Protein AF-G5LKW5-F1 (afdb_monomer_lite)

Foldseek 3Di:
DDDDDDDDDDPPDDDCCCVVPVPVVVVVVVVVVVVVD

Structure (mmCIF, N/CA/C/O backbone):
data_AF-G5LKW5-F1
#
_entry.id   AF-G5LKW5-F1
#
loop_
_atom_site.group_PDB
_atom_site.id
_atom_site.type_symbol
_atom_site.label_atom_id
_atom_site.label_alt_id
_atom_site.label_comp_id
_atom_site.label_asym_id
_atom_site.label_entity_id
_atom_site.label_seq_id
_atom_site.pdbx_PDB_ins_code
_atom_site.Cartn_x
_atom_site.Cartn_y
_atom_site.Cartn_z
_atom_site.occupancy
_atom_site.B_iso_or_equiv
_atom_site.auth_seq_id
_atom_site.auth_comp_i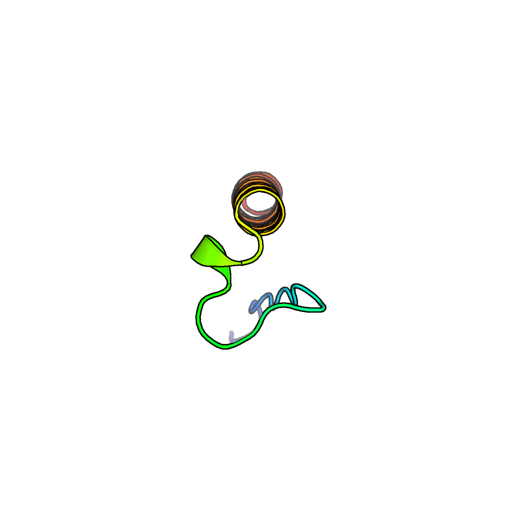d
_atom_site.auth_asym_id
_atom_site.auth_atom_id
_atom_site.pdbx_PDB_model_num
ATOM 1 N N . HIS A 1 1 ? -17.770 -13.093 16.971 1.00 51.75 1 HIS A N 1
ATOM 2 C CA . HIS A 1 1 ? -17.880 -11.763 16.343 1.00 51.75 1 HIS A CA 1
ATOM 3 C C . HIS A 1 1 ? -16.610 -11.511 15.538 1.00 51.75 1 HIS A C 1
ATOM 5 O O . HIS A 1 1 ? -15.680 -10.879 16.010 1.00 51.75 1 HIS A O 1
ATOM 11 N N . TRP A 1 2 ? -16.535 -12.106 14.352 1.00 61.97 2 TRP A N 1
ATOM 12 C CA . TRP A 1 2 ? -15.431 -11.948 13.407 1.00 61.97 2 TRP A CA 1
ATOM 13 C C . TRP A 1 2 ? -16.099 -11.474 12.138 1.00 61.97 2 TRP A C 1
ATOM 15 O O . TRP A 1 2 ? -16.910 -12.247 11.659 1.00 61.97 2 TRP A O 1
ATOM 25 N N . LEU A 1 3 ? -15.882 -10.236 11.682 1.00 70.25 3 LEU A N 1
ATOM 26 C CA . LEU A 1 3 ? -16.218 -9.769 10.322 1.00 70.25 3 LEU A CA 1
ATOM 27 C C . LEU A 1 3 ? -15.987 -8.253 10.230 1.00 70.25 3 LEU A C 1
ATOM 29 O O . LEU A 1 3 ? -16.923 -7.464 10.318 1.00 70.25 3 LEU A O 1
ATOM 33 N N . ARG A 1 4 ? -14.734 -7.829 10.036 1.00 78.31 4 ARG A N 1
ATOM 34 C CA . ARG A 1 4 ? -14.445 -6.630 9.226 1.00 78.31 4 ARG A CA 1
ATOM 35 C C . ARG A 1 4 ? -12.969 -6.568 8.860 1.00 78.31 4 ARG A C 1
ATOM 37 O O . ARG A 1 4 ? -12.172 -5.911 9.519 1.00 78.31 4 ARG A O 1
ATOM 44 N N . MET A 1 5 ? -12.633 -7.229 7.759 1.00 82.69 5 MET A N 1
ATOM 45 C CA . MET A 1 5 ? -11.380 -7.015 7.041 1.00 82.69 5 MET A CA 1
ATOM 46 C C . MET A 1 5 ? -11.678 -6.311 5.722 1.00 82.69 5 MET A C 1
ATOM 48 O O . MET A 1 5 ? -12.662 -6.626 5.058 1.00 82.69 5 MET A O 1
ATOM 52 N N . ALA A 1 6 ? -10.851 -5.326 5.383 1.00 82.12 6 ALA A N 1
ATOM 53 C CA . ALA A 1 6 ? -10.918 -4.607 4.121 1.00 82.12 6 ALA A CA 1
ATOM 54 C C . ALA A 1 6 ? -9.587 -4.809 3.398 1.00 82.12 6 ALA A C 1
ATOM 56 O O . ALA A 1 6 ? -8.533 -4.516 3.960 1.00 82.12 6 ALA A O 1
ATOM 57 N N . LEU A 1 7 ? -9.654 -5.318 2.171 1.00 91.00 7 LEU A N 1
ATOM 58 C CA . LEU A 1 7 ? -8.509 -5.466 1.283 1.00 91.00 7 LEU A CA 1
ATOM 59 C C . LEU A 1 7 ? -8.632 -4.439 0.159 1.00 91.00 7 LEU A C 1
ATOM 61 O O . LEU A 1 7 ? -9.704 -4.272 -0.420 1.00 91.00 7 LEU A O 1
ATOM 65 N N . HIS A 1 8 ? -7.527 -3.772 -0.155 1.00 92.25 8 HIS A N 1
ATOM 66 C CA . HIS A 1 8 ? -7.432 -2.857 -1.283 1.00 92.25 8 HIS A CA 1
ATOM 67 C C . HIS A 1 8 ? -6.281 -3.295 -2.186 1.00 92.25 8 HIS A C 1
ATOM 69 O O . HIS A 1 8 ? -5.164 -3.485 -1.711 1.00 92.25 8 HIS A O 1
ATOM 75 N N . VAL A 1 9 ? -6.559 -3.458 -3.478 1.00 95.44 9 VAL A N 1
ATOM 76 C CA . VAL A 1 9 ? -5.571 -3.866 -4.484 1.00 95.44 9 VAL A CA 1
ATOM 77 C C . VAL A 1 9 ? -5.191 -2.653 -5.325 1.00 95.44 9 VAL A C 1
ATOM 79 O O . VAL A 1 9 ? -6.065 -1.971 -5.859 1.00 95.44 9 VAL A O 1
ATOM 82 N N . ILE A 1 10 ? -3.888 -2.406 -5.469 1.00 96.62 10 ILE A N 1
ATOM 83 C CA . ILE A 1 10 ? -3.342 -1.386 -6.371 1.00 96.62 10 ILE A CA 1
ATOM 84 C C . ILE A 1 10 ? -2.804 -2.106 -7.607 1.00 96.62 10 ILE A C 1
ATOM 86 O O . ILE A 1 10 ? -1.787 -2.791 -7.545 1.00 96.62 10 ILE A O 1
ATOM 90 N N . ALA A 1 11 ? -3.520 -1.978 -8.724 1.00 96.81 11 ALA A N 1
ATOM 91 C CA . ALA A 1 11 ? -3.147 -2.632 -9.973 1.00 96.81 11 ALA A CA 1
ATOM 92 C C . ALA A 1 11 ? -1.815 -2.094 -10.525 1.00 96.81 11 ALA A C 1
ATOM 94 O O . ALA A 1 11 ? -1.528 -0.896 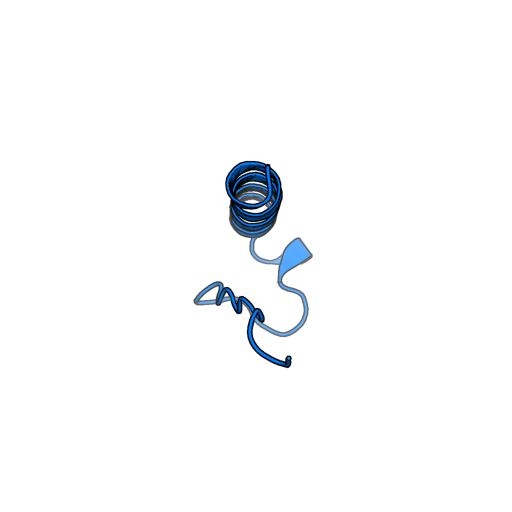-10.445 1.00 96.81 11 ALA A O 1
ATOM 95 N N . GLY A 1 12 ? -1.025 -2.988 -11.126 1.00 96.12 12 GLY A N 1
ATOM 96 C CA . GLY A 1 12 ? 0.254 -2.639 -11.748 1.00 96.12 12 GLY A CA 1
ATOM 97 C C . GLY A 1 12 ? 1.339 -2.215 -10.757 1.00 96.12 12 GLY A C 1
ATOM 98 O O . GLY A 1 12 ? 2.240 -1.478 -11.146 1.00 96.12 12 GLY A O 1
ATOM 99 N N . ALA A 1 13 ? 1.222 -2.630 -9.494 1.00 97.06 13 ALA A N 1
ATOM 100 C CA . ALA A 1 13 ? 2.289 -2.554 -8.509 1.00 97.06 13 ALA A CA 1
ATOM 101 C C . ALA A 1 13 ? 2.825 -3.958 -8.220 1.00 97.06 13 ALA A C 1
ATOM 103 O O . ALA A 1 13 ? 2.051 -4.903 -8.048 1.00 97.06 13 ALA A O 1
ATOM 104 N N . GLY A 1 14 ? 4.144 -4.078 -8.179 1.00 92.12 14 GLY A N 1
ATOM 105 C CA . GLY A 1 14 ? 4.862 -5.259 -7.749 1.00 92.12 14 GLY A CA 1
ATOM 106 C C . GLY A 1 14 ? 5.119 -5.253 -6.246 1.00 92.12 14 GLY A C 1
ATOM 107 O O . GLY A 1 14 ? 4.287 -4.849 -5.430 1.00 92.12 14 GLY A O 1
ATOM 108 N N . HIS A 1 15 ? 6.288 -5.764 -5.872 1.00 95.19 15 HIS A N 1
ATOM 109 C CA . HIS A 1 15 ? 6.630 -6.042 -4.483 1.00 95.19 15 HIS A CA 1
ATOM 110 C C . HIS A 1 15 ? 6.685 -4.779 -3.605 1.00 95.19 15 HIS A C 1
ATOM 112 O O . HIS A 1 15 ? 6.328 -4.835 -2.429 1.00 95.19 15 HIS A O 1
ATOM 118 N N . TRP A 1 16 ? 7.064 -3.628 -4.170 1.00 96.94 16 TRP A N 1
ATOM 119 C CA . TRP A 1 16 ? 7.248 -2.382 -3.425 1.00 96.94 16 TRP A CA 1
ATOM 120 C C . TRP A 1 16 ? 6.240 -1.318 -3.866 1.00 96.94 16 TRP A C 1
ATOM 122 O O . TRP A 1 16 ? 6.586 -0.267 -4.404 1.00 96.94 16 TRP A O 1
ATOM 132 N N . VAL A 1 17 ? 4.962 -1.564 -3.567 1.00 96.88 17 VAL A N 1
ATOM 133 C CA . VAL A 1 17 ? 3.828 -0.710 -3.971 1.00 96.88 17 VAL A CA 1
ATOM 134 C C . VAL A 1 17 ? 3.986 0.777 -3.632 1.00 96.88 17 VAL A C 1
ATOM 136 O O . VAL A 1 17 ? 3.542 1.633 -4.394 1.00 96.88 17 VAL A O 1
ATOM 139 N N . HIS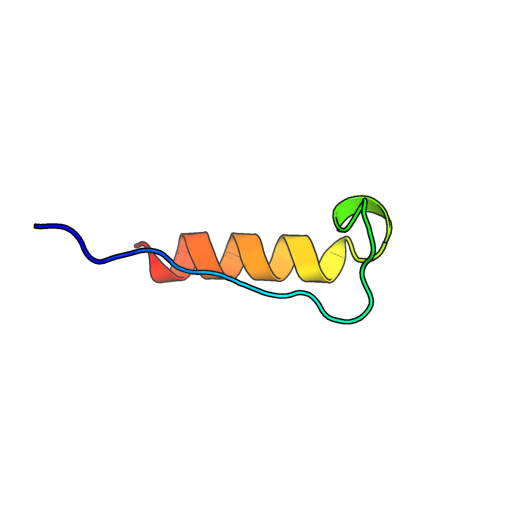 A 1 18 ? 4.633 1.109 -2.514 1.00 96.56 18 HIS A N 1
ATOM 140 C CA . HIS A 1 18 ? 4.830 2.498 -2.098 1.00 96.56 18 HIS A CA 1
ATOM 141 C C . HIS A 1 18 ? 5.896 3.229 -2.922 1.00 96.56 18 HIS A C 1
ATOM 143 O O . HIS A 1 18 ? 5.794 4.441 -3.076 1.00 96.56 18 HIS A O 1
ATOM 149 N N . ALA A 1 19 ? 6.883 2.511 -3.464 1.00 97.69 19 ALA A N 1
ATOM 150 C CA . ALA A 1 19 ? 7.873 3.071 -4.377 1.00 97.69 19 ALA A CA 1
ATOM 151 C C . ALA A 1 19 ? 7.315 3.162 -5.805 1.00 97.69 19 ALA A C 1
ATOM 153 O O . ALA A 1 19 ? 7.580 4.123 -6.520 1.00 97.69 19 ALA A O 1
ATOM 154 N N . GLU A 1 20 ? 6.508 2.178 -6.210 1.00 97.94 20 GLU A N 1
ATOM 155 C CA . GLU A 1 20 ? 5.992 2.0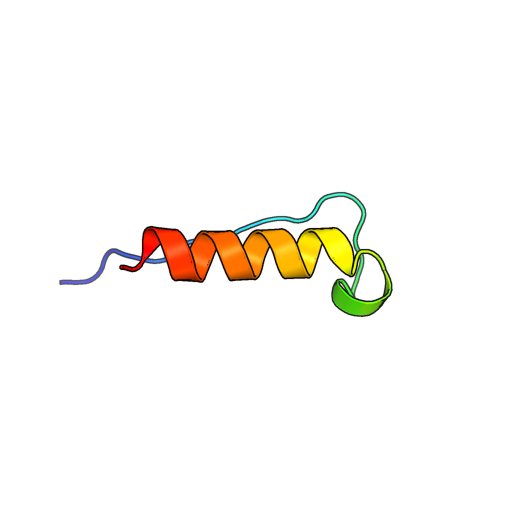75 -7.578 1.00 97.94 20 GLU A CA 1
ATOM 156 C C . GLU A 1 20 ? 4.753 2.949 -7.838 1.00 97.94 20 GLU A C 1
ATOM 158 O O . GLU A 1 20 ? 4.561 3.429 -8.957 1.00 97.94 20 GLU A O 1
ATOM 163 N N . LYS A 1 21 ? 3.879 3.129 -6.836 1.00 98.00 21 LYS A N 1
ATOM 164 C CA . LYS A 1 21 ? 2.596 3.855 -6.949 1.00 98.00 21 LYS A CA 1
ATOM 165 C C . LYS A 1 21 ? 2.296 4.715 -5.702 1.00 98.00 21 LYS A C 1
ATOM 167 O O . LYS A 1 21 ? 1.240 4.534 -5.077 1.00 98.00 21 LYS A O 1
ATOM 172 N N . PRO A 1 22 ? 3.170 5.665 -5.325 1.00 97.75 22 PRO A N 1
ATOM 173 C CA . PRO A 1 22 ? 3.054 6.416 -4.071 1.00 97.75 22 PRO A CA 1
ATOM 174 C C . PRO A 1 22 ? 1.710 7.147 -3.909 1.00 97.75 22 PRO A C 1
ATOM 176 O O . PRO A 1 22 ? 1.094 7.103 -2.841 1.00 97.75 22 PRO A O 1
ATOM 179 N N . GLU A 1 23 ? 1.170 7.757 -4.966 1.00 98.25 23 GLU A N 1
ATOM 180 C CA . GLU A 1 23 ? -0.090 8.504 -4.884 1.00 98.25 23 GLU A CA 1
ATOM 181 C C . GLU A 1 23 ? -1.294 7.582 -4.666 1.00 98.25 23 GLU A C 1
ATOM 183 O O . GLU A 1 23 ? -2.240 7.951 -3.964 1.00 98.25 23 GLU A O 1
ATOM 188 N N . ALA A 1 24 ? -1.279 6.386 -5.265 1.00 97.62 24 ALA A N 1
ATOM 189 C CA . ALA A 1 24 ? -2.343 5.399 -5.098 1.00 97.62 24 ALA A CA 1
ATOM 190 C C . ALA A 1 24 ? -2.375 4.867 -3.661 1.00 97.62 24 ALA A C 1
ATOM 192 O O . ALA A 1 24 ? -3.452 4.788 -3.067 1.00 97.62 24 ALA A O 1
ATOM 193 N N . VAL A 1 25 ? -1.199 4.609 -3.079 1.00 97.19 25 VAL A N 1
ATOM 194 C CA . VAL A 1 25 ? -1.058 4.214 -1.670 1.00 97.19 25 VAL A CA 1
ATOM 195 C C . VAL A 1 25 ? -1.632 5.284 -0.746 1.00 97.19 25 VAL A C 1
ATOM 197 O O . VAL A 1 25 ? -2.482 4.986 0.094 1.00 97.19 25 VAL A O 1
ATOM 200 N N . LEU A 1 26 ? -1.250 6.550 -0.937 1.00 97.81 26 LEU A N 1
ATOM 201 C CA . LEU A 1 26 ? -1.758 7.641 -0.104 1.00 97.81 26 LEU A CA 1
ATOM 202 C C . LEU A 1 26 ? -3.279 7.813 -0.223 1.00 97.81 26 LEU A C 1
ATOM 204 O O . LEU A 1 26 ? -3.948 8.080 0.776 1.00 97.81 26 LEU A O 1
ATOM 208 N N . ARG A 1 27 ? -3.853 7.646 -1.423 1.00 97.00 27 ARG A N 1
ATOM 209 C CA . ARG A 1 27 ? -5.315 7.672 -1.605 1.00 97.00 27 ARG A CA 1
ATOM 210 C C . ARG A 1 27 ? -6.002 6.528 -0.861 1.00 97.00 27 ARG A C 1
ATOM 212 O O . ARG A 1 27 ? -6.999 6.782 -0.188 1.00 97.00 27 ARG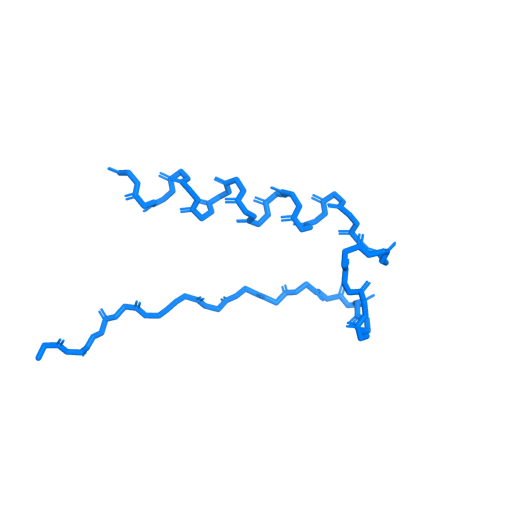 A O 1
ATOM 219 N N . ALA A 1 28 ? -5.470 5.311 -0.947 1.00 95.62 28 ALA A N 1
ATOM 220 C CA . ALA A 1 28 ? -6.027 4.146 -0.266 1.00 95.62 28 ALA A CA 1
ATOM 221 C C . ALA A 1 28 ? -6.020 4.318 1.261 1.00 95.62 28 ALA A C 1
ATOM 223 O O . ALA A 1 28 ? -7.043 4.099 1.910 1.00 95.62 28 ALA A O 1
ATOM 224 N N . ILE A 1 29 ? -4.904 4.796 1.825 1.00 95.62 29 ILE A N 1
ATOM 225 C CA . ILE A 1 29 ? -4.781 5.070 3.265 1.00 95.62 29 ILE A CA 1
ATOM 226 C C . ILE A 1 29 ? -5.774 6.151 3.697 1.00 95.62 29 ILE A C 1
ATOM 228 O O . ILE A 1 29 ? -6.520 5.949 4.654 1.00 95.62 29 ILE A O 1
ATOM 232 N N . ARG A 1 30 ? -5.839 7.282 2.978 1.00 96.38 30 ARG A N 1
ATOM 233 C CA . ARG A 1 30 ? -6.791 8.361 3.298 1.00 96.38 30 ARG A CA 1
ATOM 234 C C . ARG A 1 30 ? -8.235 7.870 3.284 1.00 96.38 30 ARG A C 1
ATOM 236 O O . ARG A 1 30 ? -8.989 8.189 4.196 1.00 96.38 30 ARG A O 1
ATOM 243 N N . ARG A 1 31 ? -8.607 7.069 2.281 1.00 93.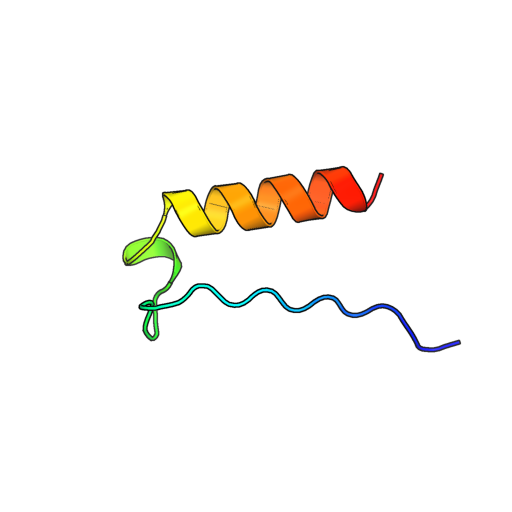12 31 ARG A N 1
ATOM 244 C CA . ARG A 1 31 ? -9.945 6.481 2.179 1.00 93.12 31 ARG A CA 1
ATOM 245 C C . ARG A 1 31 ? -10.245 5.559 3.356 1.00 93.12 31 ARG A C 1
ATOM 247 O O . ARG A 1 31 ? -11.312 5.668 3.945 1.00 93.12 31 ARG A O 1
ATOM 254 N N . TYR A 1 32 ? -9.302 4.692 3.718 1.00 92.25 32 TYR A N 1
ATOM 255 C CA . TYR A 1 32 ? -9.458 3.798 4.860 1.00 92.25 32 TYR A CA 1
ATOM 256 C C . TYR A 1 32 ? -9.695 4.575 6.158 1.00 92.25 32 TYR A C 1
ATOM 258 O O . TYR A 1 32 ? -10.625 4.265 6.891 1.00 92.25 32 TYR A O 1
ATOM 266 N N . LEU A 1 33 ? -8.889 5.603 6.427 1.00 93.56 33 LEU A N 1
ATOM 267 C CA . LEU A 1 33 ? -9.028 6.409 7.642 1.00 93.56 33 LEU A CA 1
ATOM 268 C C . LEU A 1 33 ? -10.337 7.210 7.660 1.00 93.56 33 LEU A C 1
ATOM 270 O O . LEU A 1 33 ? -10.943 7.349 8.718 1.00 93.56 33 LEU A O 1
ATOM 274 N N . HIS A 1 34 ? -10.789 7.695 6.501 1.00 93.44 34 HIS A N 1
ATOM 275 C CA . HIS A 1 34 ? -12.065 8.395 6.372 1.00 93.44 34 HIS A CA 1
ATOM 276 C C . HIS A 1 34 ? -13.268 7.463 6.599 1.00 93.44 34 HIS A C 1
ATOM 278 O O . HIS A 1 34 ? -14.159 7.803 7.364 1.00 93.44 34 HIS A O 1
ATOM 284 N N . ASP A 1 35 ? -13.276 6.269 6.000 1.00 85.62 35 ASP A N 1
ATOM 285 C CA . ASP A 1 35 ? -14.387 5.302 6.088 1.00 85.62 35 ASP A CA 1
ATOM 286 C C . ASP A 1 35 ? -14.449 4.544 7.434 1.00 85.62 35 ASP A C 1
ATOM 288 O O . ASP A 1 35 ? -15.353 3.734 7.668 1.00 85.62 35 ASP A O 1
ATOM 292 N N . LYS A 1 36 ? -13.447 4.726 8.302 1.00 72.19 36 LYS A N 1
ATOM 293 C CA . LYS A 1 36 ? -13.388 4.138 9.652 1.00 72.19 36 LYS A CA 1
ATOM 294 C C . LYS A 1 36 ? -13.800 5.111 10.760 1.00 72.19 36 LYS A C 1
ATOM 296 O O . LYS A 1 36 ? -13.850 4.672 11.909 1.00 72.19 36 LYS A O 1
ATOM 301 N N . ARG A 1 37 ? -14.081 6.372 10.428 1.00 59.06 37 ARG A N 1
ATOM 302 C CA . ARG A 1 37 ? -14.734 7.333 11.323 1.00 59.06 37 ARG A CA 1
ATOM 303 C C . ARG A 1 37 ? -16.250 7.244 11.172 1.00 59.06 37 ARG A C 1
ATOM 305 O O . ARG A 1 37 ? -16.928 7.504 12.185 1.00 59.06 37 ARG A O 1
#

Radius of gyration: 11.81 Å; chains: 1; bounding box: 26×20×28 Å

Organism: NCBI:txid913241

InterPro domains:
  IPR029058 Alpha/Beta hydrolase fold [G3DSA:3.40.50.1820] (3-37)
  IPR029058 Alpha/Beta hydrolase fold [SSF53474] (6-34)

Sequence (37 aa):
HWLRMALHVIAGAGHWVHAEKPEAVLRAIRRYLHDKR

Secondary structure (DSSP, 8-state):
----------TT--TTHHHH-HHHHHHHHHHHHHHT-

pLDDT: mean 89.9, std 11.91, range [51.75, 98.25]